Protein AF-A0A4Y7TES9-F1 (afdb_monomer_lite)

Organism: Coprinellus micaceus (NCBI:txid71717)

Sequence (51 aa):
CADCKARNPRWTSHNLGIFICMNCASIHRKLGTHITKVKSMTMDTWTKEQV

pLDDT: mean 97.88, std 1.5, range [89.19, 98.88]

Radius of gyration: 10.15 Å; chains: 1; bounding box: 25×23×22 Å

Secondary structure (DSSP, 8-state):
-TTT--SS--EEETTTTEEE-HHHHHHHHHH-TTT--EEETTTS---GGG-

InterPro domains:
  IPR001164 Arf GTPase activating protein [PF01412] (1-51)
  IPR001164 Arf GTPase activating protein [PR00405] (17-34)
  IPR001164 Arf GTPase activating protein [PR00405] (38-51)
  IPR001164 Arf G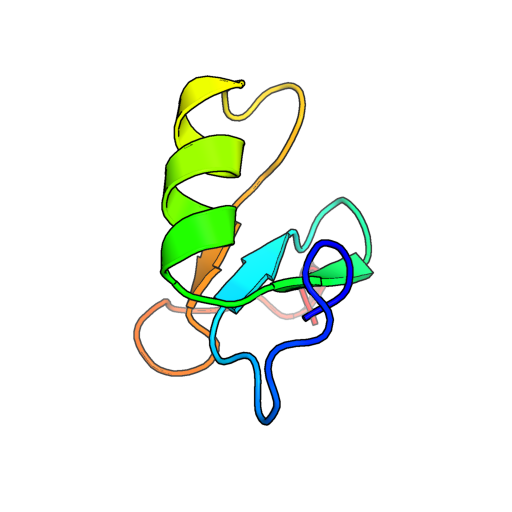TPase activating protein [PS50115] (1-51)
  IPR001164 Arf GTPase activating protein [SM00105] (1-51)
  IPR037278 ARFGAP/RecO-like zinc finger [SSF57863] (1-51)
  IPR038508 ArfGAP domain superfamily [G3DSA:1.10.220.150] (1-51)
  IPR051718 ADP Ribosylation Factor GTPase-Activating [PTHR45705] (1-51)

Foldseek 3Di:
DVPPPDPDAFKDQLVVPDGDHPVVLVVQVVVDPVRTDMDGNPPDDDDPVSD

Structure (mmCIF, N/CA/C/O backbone):
data_AF-A0A4Y7TES9-F1
#
_entry.id   AF-A0A4Y7TES9-F1
#
loop_
_atom_site.group_PDB
_atom_site.id
_atom_site.type_symbol
_atom_site.label_atom_id
_atom_site.label_alt_id
_atom_site.label_comp_id
_atom_site.label_asym_id
_atom_site.label_entity_id
_atom_site.label_seq_id
_atom_site.pdbx_PDB_ins_code
_atom_site.Cartn_x
_atom_site.Cartn_y
_atom_site.Cartn_z
_atom_site.occupancy
_atom_site.B_iso_or_equiv
_atom_site.auth_seq_id
_atom_site.auth_comp_id
_atom_site.auth_asym_id
_atom_site.auth_atom_id
_atom_site.pdbx_PDB_model_num
ATOM 1 N N . CYS A 1 1 ? 2.831 -5.215 -8.642 1.00 98.44 1 CYS A N 1
ATOM 2 C CA . CYS A 1 1 ? 3.027 -3.978 -7.864 1.00 98.44 1 CYS A CA 1
ATOM 3 C C . CYS A 1 1 ? 2.533 -2.837 -8.730 1.00 98.44 1 CYS A C 1
ATOM 5 O O . CYS A 1 1 ? 2.970 -2.771 -9.878 1.00 98.44 1 CYS A O 1
ATOM 7 N N . ALA A 1 2 ? 1.625 -2.004 -8.229 1.00 98.69 2 ALA A N 1
ATOM 8 C CA . ALA A 1 2 ? 1.084 -0.874 -8.977 1.00 98.69 2 ALA A CA 1
ATOM 9 C C . ALA A 1 2 ? 2.197 0.087 -9.440 1.00 98.69 2 ALA A C 1
ATOM 11 O O . ALA A 1 2 ? 2.226 0.445 -10.621 1.00 98.69 2 ALA A O 1
ATOM 12 N N . ASP A 1 3 ? 3.171 0.356 -8.563 1.00 98.62 3 ASP A N 1
ATOM 13 C CA . ASP A 1 3 ? 4.177 1.404 -8.776 1.00 98.62 3 ASP A CA 1
ATOM 14 C C . ASP A 1 3 ? 5.372 0.923 -9.609 1.00 98.62 3 ASP A C 1
ATOM 16 O O . ASP A 1 3 ? 5.712 1.521 -10.622 1.00 98.62 3 ASP A O 1
ATOM 20 N N . CYS A 1 4 ? 6.003 -0.192 -9.220 1.00 98.62 4 CYS A N 1
ATOM 21 C CA . CYS A 1 4 ? 7.270 -0.644 -9.821 1.00 98.62 4 CYS A CA 1
ATOM 22 C C . CYS A 1 4 ? 7.148 -1.892 -10.707 1.00 98.62 4 CYS A C 1
ATOM 24 O O . CYS A 1 4 ? 8.152 -2.474 -11.105 1.00 98.62 4 CYS A O 1
ATOM 26 N N . LYS A 1 5 ? 5.921 -2.366 -10.961 1.00 98.31 5 LYS A N 1
ATOM 27 C CA . LYS A 1 5 ? 5.621 -3.554 -11.789 1.00 98.31 5 LYS A CA 1
ATOM 28 C C . LYS A 1 5 ? 6.241 -4.880 -11.319 1.00 98.31 5 LYS A C 1
ATOM 30 O O . LYS A 1 5 ? 6.074 -5.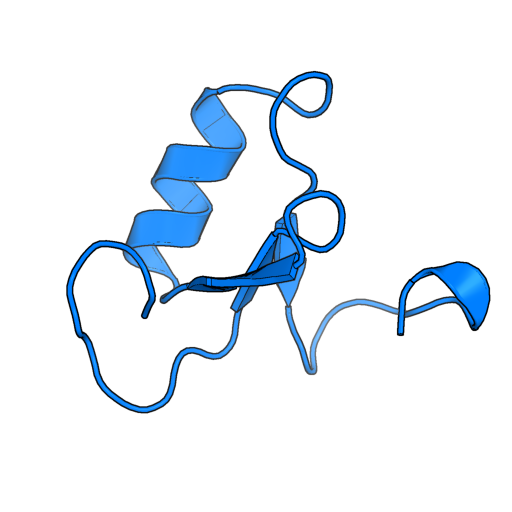895 -11.990 1.00 98.31 5 LYS A O 1
ATOM 35 N N . ALA A 1 6 ? 6.841 -4.925 -10.125 1.00 98.44 6 ALA A N 1
ATOM 36 C CA . ALA A 1 6 ? 7.264 -6.177 -9.500 1.00 98.44 6 ALA A CA 1
ATOM 37 C C . ALA A 1 6 ? 6.110 -7.196 -9.455 1.00 98.44 6 ALA A C 1
ATOM 39 O O . ALA A 1 6 ? 4.973 -6.855 -9.092 1.00 98.44 6 ALA A O 1
ATOM 40 N N . ARG A 1 7 ? 6.412 -8.442 -9.831 1.00 98.12 7 ARG A N 1
ATOM 41 C CA . ARG A 1 7 ? 5.450 -9.551 -9.860 1.00 98.12 7 ARG A CA 1
ATOM 42 C C . ARG A 1 7 ? 5.009 -9.925 -8.444 1.00 98.12 7 ARG A C 1
ATOM 44 O O . ARG A 1 7 ? 5.743 -9.703 -7.486 1.00 98.12 7 ARG A O 1
ATOM 51 N N . ASN A 1 8 ? 3.811 -10.498 -8.330 1.00 96.88 8 ASN A N 1
ATOM 52 C CA . ASN A 1 8 ? 3.256 -11.050 -7.086 1.00 96.88 8 ASN A CA 1
ATOM 53 C C . ASN A 1 8 ? 3.367 -10.113 -5.860 1.00 96.88 8 ASN A C 1
ATOM 55 O O . ASN A 1 8 ? 3.938 -10.508 -4.842 1.00 96.88 8 ASN A O 1
ATOM 59 N N . PRO A 1 9 ? 2.855 -8.866 -5.929 1.00 98.12 9 PRO A N 1
ATOM 60 C CA . PRO A 1 9 ? 2.827 -7.975 -4.770 1.00 98.12 9 PRO A CA 1
ATOM 61 C C . PRO A 1 9 ? 2.068 -8.625 -3.604 1.00 98.12 9 PRO A C 1
ATOM 63 O O . PRO A 1 9 ? 0.994 -9.185 -3.801 1.00 98.12 9 PRO A O 1
ATOM 66 N N . ARG A 1 10 ? 2.637 -8.562 -2.394 1.00 98.19 10 ARG A N 1
ATOM 67 C CA . ARG A 1 10 ? 2.0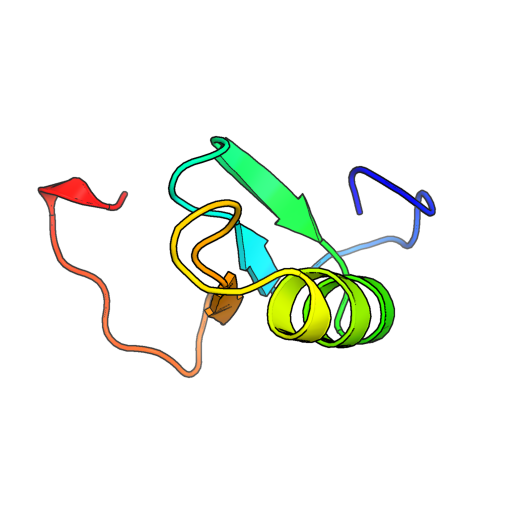45 -9.154 -1.178 1.00 98.19 10 ARG A CA 1
ATOM 68 C C . ARG A 1 10 ? 1.558 -8.131 -0.151 1.00 98.19 10 ARG A C 1
ATOM 70 O O . ARG A 1 10 ? 1.086 -8.506 0.918 1.00 98.19 10 ARG A O 1
ATOM 77 N N . TRP A 1 11 ? 1.679 -6.854 -0.486 1.00 98.69 11 TRP A N 1
ATOM 78 C CA . TRP A 1 11 ? 1.229 -5.733 0.323 1.00 98.69 11 TRP A CA 1
ATOM 79 C C . TRP A 1 11 ? 0.185 -4.939 -0.449 1.00 98.69 11 TRP A C 1
ATOM 81 O O . TRP A 1 11 ? 0.066 -5.053 -1.671 1.00 98.69 11 TRP A O 1
ATOM 91 N N . THR A 1 12 ? -0.565 -4.120 0.264 1.00 98.56 12 THR A N 1
ATOM 92 C CA . THR A 1 12 ? -1.655 -3.325 -0.283 1.00 98.56 12 THR A CA 1
ATOM 93 C C . THR A 1 12 ? -1.607 -1.919 0.284 1.00 98.56 12 THR A C 1
ATOM 95 O O . THR A 1 12 ? -1.094 -1.695 1.381 1.00 98.56 12 THR A O 1
ATOM 98 N N . SER A 1 13 ? -2.177 -0.978 -0.458 1.00 98.50 13 SER A N 1
ATOM 99 C CA . SER A 1 13 ? -2.766 0.222 0.119 1.00 98.50 13 SER A CA 1
ATOM 100 C C . SER A 1 13 ? -4.279 0.065 0.027 1.00 98.50 13 SER A C 1
ATOM 102 O O . SER A 1 13 ? -4.849 0.179 -1.059 1.00 98.50 13 SER A O 1
ATOM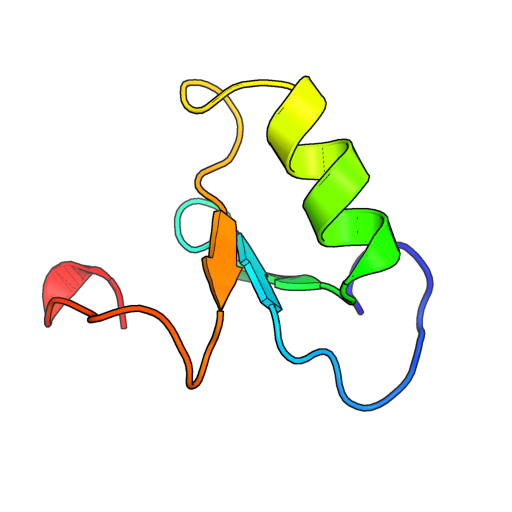 104 N N . HIS A 1 14 ? -4.926 -0.280 1.142 1.00 98.00 14 HIS A N 1
ATOM 105 C CA . HIS A 1 14 ? -6.326 -0.714 1.112 1.00 98.00 14 HIS A CA 1
ATOM 106 C C . HIS A 1 14 ? -7.306 0.454 0.942 1.00 98.00 14 HIS A C 1
ATOM 108 O O . HIS A 1 14 ? -8.387 0.270 0.404 1.00 98.00 14 HIS A O 1
ATOM 114 N N . ASN A 1 15 ? -6.931 1.674 1.345 1.00 98.06 15 ASN A N 1
ATOM 115 C CA . ASN A 1 15 ? -7.742 2.864 1.072 1.00 98.06 15 ASN A CA 1
ATOM 116 C C . ASN A 1 15 ? -7.617 3.346 -0.382 1.00 98.06 15 ASN A C 1
ATOM 118 O O . ASN A 1 15 ? -8.493 4.064 -0.847 1.00 98.06 15 ASN A O 1
ATOM 122 N N . LEU A 1 16 ? -6.536 2.979 -1.079 1.00 98.06 16 LEU A N 1
ATOM 123 C CA . LEU A 1 16 ? -6.319 3.315 -2.490 1.00 98.06 16 LEU A CA 1
ATOM 124 C C . LEU A 1 16 ? -6.709 2.170 -3.441 1.00 98.06 16 LEU A C 1
ATOM 126 O O . LEU A 1 16 ? -6.711 2.366 -4.651 1.00 98.06 16 LEU A O 1
ATOM 130 N N . GLY A 1 17 ? -7.001 0.975 -2.918 1.00 97.81 17 GLY A N 1
ATOM 131 C CA . GLY A 1 17 ? -7.392 -0.187 -3.722 1.00 97.81 17 GLY A CA 1
ATOM 132 C C . GLY A 1 17 ? -6.272 -0.756 -4.602 1.00 97.81 17 GLY A C 1
ATOM 133 O O . GLY A 1 17 ? -6.551 -1.307 -5.664 1.00 97.81 17 GLY A O 1
ATOM 134 N N . ILE A 1 18 ? -5.000 -0.623 -4.200 1.00 98.50 18 ILE A N 1
ATOM 135 C CA . ILE A 1 18 ? -3.845 -1.072 -5.002 1.00 98.50 18 ILE A CA 1
ATOM 136 C C . ILE A 1 18 ? -2.979 -2.114 -4.289 1.00 98.50 18 ILE A C 1
ATOM 138 O O . ILE A 1 18 ? -2.769 -2.060 -3.076 1.00 98.50 18 ILE A O 1
ATOM 142 N N . PHE A 1 19 ? -2.390 -3.023 -5.073 1.00 98.62 19 PHE A N 1
ATOM 143 C CA . PHE A 1 19 ? -1.398 -3.995 -4.604 1.00 98.62 19 PHE A CA 1
ATOM 144 C C . PHE A 1 19 ? 0.034 -3.525 -4.883 1.00 98.62 19 PHE A C 1
ATOM 146 O O . PHE A 1 19 ? 0.417 -3.265 -6.029 1.00 98.62 19 PHE A O 1
ATOM 153 N N . ILE A 1 20 ? 0.877 -3.518 -3.854 1.00 98.88 20 ILE A N 1
ATOM 154 C CA . ILE A 1 20 ? 2.258 -3.023 -3.885 1.00 98.88 20 ILE A CA 1
ATOM 155 C C . ILE A 1 20 ? 3.254 -4.076 -3.368 1.00 98.88 20 ILE A C 1
ATOM 157 O O . ILE A 1 20 ? 2.907 -5.008 -2.642 1.00 98.88 20 ILE A O 1
ATOM 161 N N . CYS A 1 21 ? 4.511 -4.005 -3.813 1.00 98.75 21 CYS A N 1
ATOM 162 C CA . CYS A 1 21 ? 5.568 -4.867 -3.274 1.00 98.75 21 CYS A CA 1
ATOM 163 C C . CYS A 1 21 ? 6.053 -4.340 -1.914 1.00 98.75 21 CYS A C 1
ATOM 165 O O . CYS A 1 21 ? 5.731 -3.218 -1.531 1.00 98.75 21 CYS A O 1
ATOM 167 N N . MET A 1 22 ? 6.860 -5.127 -1.196 1.00 98.19 22 MET A N 1
ATOM 168 C CA . MET A 1 22 ? 7.383 -4.738 0.122 1.00 98.19 22 MET A CA 1
ATOM 169 C C . MET A 1 22 ? 8.173 -3.418 0.083 1.00 98.19 22 MET A C 1
ATOM 171 O O . MET A 1 22 ? 8.007 -2.579 0.964 1.00 98.19 22 MET A O 1
ATOM 175 N N . ASN A 1 23 ? 8.978 -3.194 -0.960 1.00 98.56 23 ASN A N 1
ATOM 176 C CA . ASN A 1 23 ? 9.774 -1.969 -1.089 1.00 98.56 23 ASN A CA 1
ATOM 177 C C . ASN A 1 23 ? 8.881 -0.733 -1.266 1.00 98.56 23 ASN A C 1
ATOM 179 O O . ASN A 1 23 ? 9.054 0.262 -0.565 1.00 98.56 23 ASN A O 1
ATOM 183 N N . CYS A 1 24 ? 7.878 -0.817 -2.143 1.00 98.75 24 CYS A N 1
ATOM 184 C CA . CYS A 1 24 ? 6.891 0.247 -2.330 1.00 98.75 24 CYS A CA 1
ATOM 185 C C . CYS A 1 24 ? 6.035 0.458 -1.073 1.00 98.75 24 CYS A C 1
ATOM 187 O O . CYS A 1 24 ? 5.785 1.595 -0.693 1.00 98.75 24 CYS A O 1
ATOM 189 N N . ALA A 1 25 ? 5.668 -0.610 -0.357 1.00 98.69 25 ALA A N 1
ATOM 190 C CA . ALA A 1 25 ? 4.970 -0.517 0.926 1.00 98.69 25 ALA A CA 1
ATOM 191 C C . ALA A 1 25 ? 5.767 0.289 1.967 1.00 98.69 25 ALA A C 1
ATOM 193 O O . ALA A 1 25 ? 5.198 1.132 2.661 1.00 98.69 25 ALA A O 1
ATOM 194 N N . SER A 1 26 ? 7.088 0.096 2.040 1.00 98.44 26 SER A N 1
ATOM 195 C CA . SER A 1 26 ? 7.971 0.896 2.900 1.00 98.44 26 SER A CA 1
ATOM 196 C C . SER A 1 26 ? 8.021 2.374 2.500 1.00 98.44 26 SER A C 1
ATOM 198 O O . SER A 1 26 ? 8.146 3.227 3.374 1.00 98.44 26 SER A O 1
ATOM 200 N N . ILE A 1 27 ? 7.891 2.694 1.209 1.00 98.69 27 ILE A N 1
ATOM 201 C CA . ILE A 1 27 ? 7.790 4.081 0.726 1.00 98.69 27 ILE A CA 1
ATOM 202 C C . ILE A 1 27 ? 6.428 4.672 1.106 1.00 98.69 27 ILE A C 1
ATOM 204 O O . ILE A 1 27 ? 6.380 5.726 1.732 1.00 98.69 27 ILE A O 1
ATOM 208 N N . HIS A 1 28 ? 5.332 3.963 0.822 1.00 98.75 28 HIS A N 1
ATOM 209 C CA . HIS A 1 28 ? 3.974 4.381 1.182 1.00 98.75 28 HIS A CA 1
ATOM 210 C C . HIS A 1 28 ? 3.838 4.667 2.684 1.00 98.75 28 HIS A C 1
ATOM 212 O O . HIS A 1 28 ? 3.262 5.680 3.066 1.00 98.75 28 HIS A O 1
ATOM 218 N N . ARG A 1 29 ? 4.428 3.837 3.554 1.00 98.56 29 ARG A N 1
ATOM 219 C CA . ARG A 1 29 ? 4.426 4.078 5.009 1.00 98.56 29 ARG A CA 1
ATOM 220 C C . ARG A 1 29 ? 5.025 5.429 5.404 1.00 98.56 29 ARG A C 1
ATOM 222 O O . ARG A 1 29 ? 4.527 6.039 6.343 1.00 98.56 29 ARG A O 1
ATOM 229 N N . LYS A 1 30 ? 6.050 5.909 4.691 1.00 98.56 30 LYS A N 1
ATOM 230 C CA . LYS A 1 30 ? 6.683 7.214 4.956 1.00 98.56 30 LYS A CA 1
ATOM 231 C C . LYS A 1 30 ? 5.796 8.397 4.565 1.00 98.56 30 LYS A C 1
ATOM 233 O O . LYS A 1 30 ? 5.989 9.477 5.107 1.00 98.56 30 LYS A O 1
ATOM 238 N N . LEU A 1 31 ? 4.829 8.201 3.665 1.00 98.38 31 LEU A N 1
ATOM 239 C CA . LEU A 1 31 ? 3.853 9.236 3.302 1.00 98.38 31 LEU A CA 1
ATOM 240 C C . LEU A 1 31 ? 2.858 9.498 4.446 1.00 98.38 31 LEU A C 1
ATOM 242 O O . LEU A 1 31 ? 2.343 10.598 4.587 1.00 98.38 31 LEU A O 1
ATOM 246 N N . GLY A 1 32 ? 2.617 8.500 5.297 1.00 98.25 32 GLY A N 1
ATOM 247 C CA . GLY A 1 32 ? 1.717 8.606 6.440 1.00 98.25 32 GLY A CA 1
ATOM 248 C C . GLY A 1 32 ? 0.299 8.096 6.164 1.00 98.25 32 GLY A C 1
ATOM 249 O O . GLY A 1 32 ? -0.186 8.033 5.033 1.00 98.25 32 GLY A O 1
ATOM 250 N N . THR A 1 33 ? -0.387 7.720 7.245 1.00 98.25 33 THR A N 1
ATOM 251 C CA . THR A 1 33 ? -1.674 6.996 7.220 1.00 98.25 33 THR A CA 1
ATOM 252 C C . THR A 1 33 ? -2.866 7.832 6.757 1.00 98.25 33 THR A C 1
ATOM 254 O O . THR A 1 33 ? -3.898 7.269 6.387 1.00 98.25 33 THR A O 1
ATOM 257 N N . HIS A 1 34 ? -2.728 9.158 6.760 1.00 97.81 34 HIS A N 1
ATOM 258 C CA . HIS A 1 34 ? -3.711 10.088 6.207 1.00 97.81 34 HIS A CA 1
ATOM 259 C C . HIS A 1 34 ? -3.713 10.083 4.667 1.00 97.81 34 HIS A C 1
ATOM 261 O O . HIS A 1 34 ? -4.717 10.448 4.067 1.00 97.81 34 HIS A O 1
ATOM 267 N N . ILE A 1 35 ? -2.627 9.617 4.035 1.00 98.38 35 ILE A N 1
ATOM 268 C CA . ILE A 1 35 ? -2.503 9.465 2.578 1.00 98.38 35 ILE A CA 1
ATOM 269 C C . ILE A 1 35 ? -2.753 8.009 2.170 1.00 98.38 35 ILE A C 1
ATOM 271 O O . ILE A 1 35 ? -3.579 7.718 1.305 1.00 98.38 35 ILE A O 1
ATOM 275 N N . THR A 1 36 ? -2.047 7.066 2.795 1.00 98.69 36 THR A N 1
ATOM 276 C CA . THR A 1 36 ? -2.065 5.652 2.398 1.00 98.69 36 THR A CA 1
ATOM 277 C C . THR A 1 36 ? -2.037 4.737 3.614 1.00 98.69 36 THR A C 1
ATOM 279 O O . THR A 1 36 ? -1.203 4.870 4.507 1.00 98.69 36 THR A O 1
ATOM 282 N N . LYS A 1 37 ? -2.930 3.750 3.633 1.00 98.56 37 LYS A N 1
ATOM 283 C CA . LYS A 1 37 ? -3.077 2.768 4.708 1.00 98.56 37 LYS A CA 1
ATOM 284 C C . LYS A 1 37 ? -2.577 1.417 4.217 1.00 98.56 37 LYS A C 1
ATOM 286 O O . LYS A 1 37 ? -3.245 0.723 3.452 1.00 98.56 37 LYS A O 1
ATOM 291 N N . VAL A 1 38 ? -1.355 1.088 4.626 1.00 98.62 38 VAL A N 1
ATOM 292 C CA . VAL A 1 38 ? -0.625 -0.086 4.140 1.00 98.62 38 VAL A CA 1
ATOM 293 C C . VAL A 1 38 ? -0.932 -1.314 4.993 1.00 98.62 38 VAL A C 1
ATOM 295 O O . VAL A 1 38 ? -0.765 -1.251 6.210 1.00 98.62 38 VAL A O 1
ATOM 298 N N . LYS A 1 39 ? -1.300 -2.433 4.357 1.00 98.44 39 LYS A N 1
ATOM 299 C CA . LYS A 1 39 ? -1.442 -3.752 4.999 1.00 98.44 39 LYS A CA 1
ATOM 300 C C . LYS A 1 39 ? -0.779 -4.865 4.191 1.00 98.44 39 LYS A C 1
ATOM 302 O O . LYS A 1 39 ? -0.673 -4.801 2.969 1.00 98.44 39 LYS A O 1
ATOM 307 N N . SER A 1 40 ? -0.317 -5.896 4.877 1.00 98.00 40 SER A N 1
ATOM 308 C CA . SER A 1 40 ? 0.081 -7.183 4.322 1.00 98.00 40 SER A CA 1
ATOM 309 C C . SER A 1 40 ? -1.159 -8.019 4.035 1.00 98.00 40 SER A C 1
ATOM 311 O O . SER A 1 40 ? -2.087 -8.062 4.839 1.00 98.00 40 SER A O 1
ATOM 313 N N . MET A 1 41 ? -1.164 -8.741 2.915 1.00 97.06 41 MET A N 1
ATOM 314 C C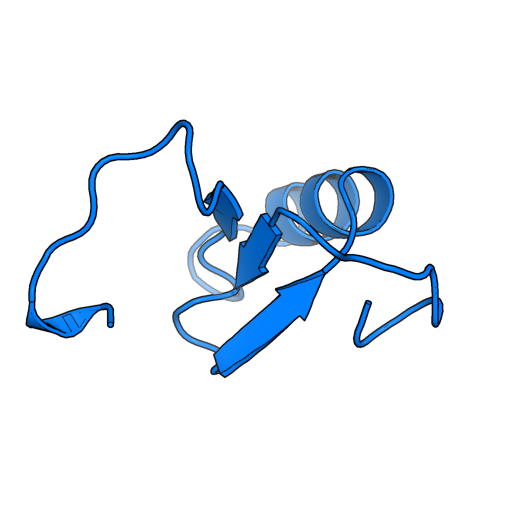A . MET A 1 41 ? -2.282 -9.628 2.569 1.00 97.06 41 MET A CA 1
ATOM 315 C C . MET A 1 41 ? -2.393 -10.841 3.499 1.00 97.06 41 MET A C 1
ATOM 317 O O . MET A 1 41 ? -3.463 -11.425 3.597 1.00 97.06 41 MET A O 1
ATOM 321 N N . THR A 1 42 ? -1.295 -11.248 4.145 1.00 95.94 42 THR A N 1
ATOM 322 C CA . THR A 1 42 ? -1.253 -12.486 4.946 1.00 95.94 42 THR A CA 1
ATOM 323 C C . THR A 1 42 ? -0.809 -12.285 6.389 1.00 95.94 42 THR A C 1
ATOM 325 O O . THR A 1 42 ? -1.010 -13.183 7.196 1.00 95.94 42 THR A O 1
ATOM 328 N N . MET A 1 43 ? -0.170 -11.158 6.719 1.00 97.44 43 MET A N 1
ATOM 329 C CA . MET A 1 43 ? 0.386 -10.926 8.064 1.00 97.44 43 MET A CA 1
ATOM 330 C C . MET A 1 43 ? -0.459 -9.980 8.916 1.00 97.44 43 MET A C 1
ATOM 332 O O . MET A 1 43 ? -0.302 -9.976 10.130 1.00 97.44 43 MET A O 1
ATOM 336 N N . ASP A 1 44 ? -1.334 -9.186 8.297 1.00 97.44 44 ASP A N 1
ATOM 337 C CA . ASP A 1 44 ? -2.202 -8.254 9.013 1.00 97.44 44 ASP A CA 1
ATOM 338 C C . ASP A 1 44 ? -3.627 -8.801 9.079 1.00 97.44 44 ASP A C 1
ATOM 340 O O . ASP A 1 44 ? -4.110 -9.418 8.132 1.00 97.44 44 ASP A O 1
ATOM 344 N N . THR A 1 45 ? -4.323 -8.538 10.183 1.00 97.75 45 THR A N 1
ATOM 345 C CA . THR A 1 45 ? -5.755 -8.836 10.316 1.00 97.75 45 THR A CA 1
ATOM 346 C C . THR A 1 45 ? -6.572 -7.866 9.471 1.00 97.75 45 THR A C 1
ATOM 348 O O . THR A 1 45 ? -6.323 -6.659 9.502 1.00 97.75 45 THR A O 1
ATOM 351 N N . TRP A 1 46 ? -7.582 -8.362 8.761 1.00 97.38 46 TRP A N 1
ATOM 352 C CA . TRP A 1 46 ? -8.470 -7.573 7.901 1.00 97.38 46 TRP A CA 1
ATOM 353 C C . TRP A 1 46 ? -9.889 -7.529 8.462 1.00 97.38 46 TRP A C 1
ATOM 355 O O . TRP A 1 46 ? -10.381 -8.528 8.985 1.00 97.38 46 TRP A O 1
ATOM 365 N N . THR A 1 47 ? -10.546 -6.373 8.351 1.00 97.69 47 THR A N 1
ATOM 366 C CA . THR A 1 47 ? -11.992 -6.263 8.602 1.00 97.69 47 THR A CA 1
ATOM 367 C C . THR A 1 47 ? -12.759 -6.436 7.295 1.00 97.69 47 THR A C 1
ATOM 369 O O . THR A 1 47 ? -12.180 -6.315 6.214 1.00 97.69 47 THR A O 1
ATOM 372 N N . LYS A 1 48 ? -14.065 -6.713 7.378 1.00 96.44 48 LYS A N 1
ATOM 373 C CA . LYS A 1 48 ? -14.902 -6.927 6.186 1.00 96.44 48 LYS A CA 1
ATOM 374 C C . LYS A 1 48 ? -14.989 -5.687 5.297 1.00 96.44 48 LYS A C 1
ATOM 376 O O . LYS A 1 48 ? -15.092 -5.824 4.094 1.00 96.44 48 LYS A O 1
ATOM 381 N N . GLU A 1 49 ? -14.907 -4.497 5.879 1.00 95.38 49 GLU A N 1
ATOM 382 C CA . GLU A 1 49 ? -14.993 -3.215 5.171 1.00 95.38 49 GLU A CA 1
ATOM 383 C C . GLU A 1 49 ? -13.708 -2.875 4.401 1.00 95.38 49 GLU A C 1
ATOM 385 O O . GLU A 1 49 ? -13.676 -1.911 3.643 1.00 95.38 49 GLU A O 1
ATOM 390 N N . GLN A 1 50 ? -12.618 -3.605 4.652 1.00 94.56 50 GLN A N 1
ATOM 391 C CA . GLN A 1 50 ? -11.309 -3.361 4.043 1.00 94.56 50 GLN A CA 1
ATOM 392 C C . GLN A 1 50 ? -11.012 -4.295 2.865 1.00 94.56 50 GLN A C 1
ATOM 394 O O . GLN A 1 50 ? -10.013 -4.072 2.182 1.00 94.56 50 GLN A O 1
ATOM 399 N N . VAL A 1 51 ? -11.826 -5.334 2.675 1.00 89.19 51 VAL A N 1
ATOM 400 C CA . VAL A 1 51 ? -11.734 -6.313 1.582 1.00 89.19 51 VAL A CA 1
ATOM 401 C C . VAL A 1 51 ? -12.677 -5.890 0.467 1.00 89.19 51 VAL A C 1
ATOM 403 O O . VAL A 1 51 ? -12.228 -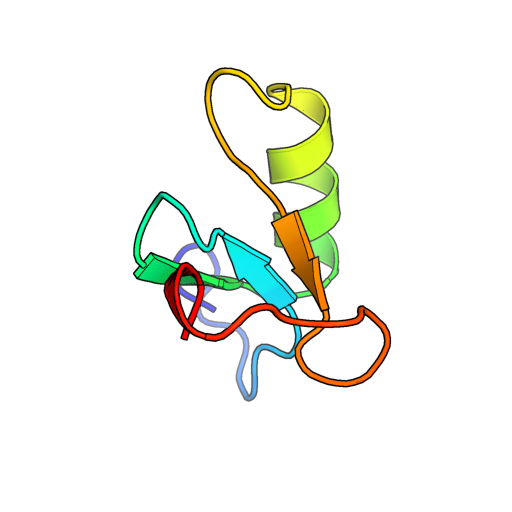5.932 -0.698 1.00 89.19 51 VAL A O 1
#

=== Feature glossary ===
The record interleaves many kinds of information about one protein. Here is each kind framed as the question it answers.

Q: What does the local fold look like, residue by residue?
A: The Foldseek 3Di string encodes local tertiary geometry as a 20-letter alphabet — one character per residue — derived from the relative positions of nearby Cα atoms. Unlike the amino-acid sequence, 3Di is a direct function of the 3D structure, so two proteins with the same fold have similar 3Di strings even at low sequence identity.

Q: Which residues are in helices, strands, or loops?
A: The SS8 string is DSSP's per-residue secondary-structure call. α-helix (H) means an i→i+4 H-bond ladder; β-strand (E) means the residue participates in a β-sheet; 3₁₀ (G) and π (I) are tighter and wider helices; T/S are turns/bends; '-' is loop.

Q: How big and how compact is the whole molecule?
A: Radius of gyration (Rg) is the root-mean-square distance of Cα atoms from their centroid — a single number for overall size and compactness. A globular domain of N residues has Rg ≈ 2.2·N^0.38 Å; an extended or disordered chain has a much larger Rg. The Cα contact count is the number of residue pairs whose Cα atoms are within 8 Å and are more than four positions apart in sequence — a standard proxy for tertiary packing density. The bounding box is the smallest axis-aligned box enclosing all Cα atoms.

Q: Where is each backbone atom in 3D?
A: Structure coordinates are given as an mmCIF _atom_site loop: one row per atom with element, residue name, chain id, sequence number, and x/y/z position in Å. Only the four main-chain atoms per residue are included here; side chains are omitted to keep the record compact.

Q: What is the amino-acid chain?
A: Primary structure: the covalent order of the twenty standard amino acids along the backbone. Two proteins with the same sequence will (almost always) fold to the same structure; two with 30% identity often share a fold but not the details.

Q: What if only a Cα trace is available?
A: Three-state secondary structure (P-SEA) collapses the eight DSSP classes into helix (a), strand (b), and coil (c). P-SEA assigns these from Cα geometry alone — distances and angles — without requiring backbone oxygens, so it works on any Cα trace.

Q: What family and function is it annotated with?
A: Database cross-references. InterPro integrates a dozen domain/family signature databases into unified entries with residue-range hits. GO terms attach function/process/location labels with evidence codes. CATH codes position the fold in a four-level structural taxonomy. Organism is the NCBI-taxonomy species name.

Q: How confident is the AlphaFold model at each residue?
A: pLDDT is the predicted lDDT-Cα score: AlphaFold's confidence that the local environment of each residue (all inter-atomic distances within 15 Å) is correctly placed. It is a per-residue number between 0 and 100, with higher meaning more reliable.

Q: How mobile is each atom in the crystal?
A: B-factor (Debye–Waller factor) reflects atomic displacement in the crystal lattice. It is an experimental observable (units Å²), not a prediction; low values mean the atom is pinned down, high values mean it moves or is heterogeneous across the crystal.

Q: Which residues are buried vs exposed?
A: SASA measures how much of the protein is reachable by solvent. It is computed by rolling a water-sized probe over the atomic surface and summing the exposed area (Å²). Per-residue SASA distinguishes core (buried, low SASA) from surface (exposed, high SASA) residues; total SASA is a whole-molecule size measure.

Q: What do the diagnostic plots show?
A: Plot images: a contact map (which residues are close in 3D, as an N×N binary image), a Ramachandran scatter (backbone torsion angles, revealing secondary-structure composition at a glance), and — for AlphaFold structures — a PAE heatmap (pairwise prediction confidence).

Q: What known structures does this most resemble?
A: The Foldseek neighbor list gives the closest experimentally determined structures in the PDB, ranked by structural alignment. TM-score near 1 means near-identical fold; near 0.3 means only rough topology match. This is how one finds what a novel AlphaFold prediction most resembles in the solved-structure universe.

Q: Are the domains correctly placed relative to each other?
A: Predicted aligned error is AlphaFold's pairwise confidence. Unlike pLDDT (per-residue), PAE is per-residue-pair and captures whether two parts of the structure are correctly placed relative to each other. Units are ångströms of expected positional error.

Q: What do the rendered images show?
A: Structure images are PyMOL renders from six orthogonal camera directions. Cartoon representation draws helices as coils and strands as arrows; sticks shows the backbone as bonds; surface shows the solvent-excluded envelope. Rainbow coloring maps sequence position to hue (blue→red, N→C); chain coloring assigns a distinct color per polypeptide.

Q: What are the backbone torsion angles?
A: φ (phi) and ψ (psi) are the two rotatable backbone dihedrals per residue: φ is the C(i-1)–N–Cα–C torsion, ψ is the N–Cα–C–N(i+1) torsion, both in degrees on (−180°, 180°]. α-helical residues cluster near (−60°, −45°); β-strand residues near (−120°, +130°). A Ramachandran plot is simply a scatter of (φ, ψ) for every residue.